Protein AF-A0A969M8Y9-F1 (afdb_monomer_lite)

Radius of gyration: 22.51 Å; chains: 1; bounding box: 56×23×63 Å

Foldseek 3Di:
DDPVLVVVLVVLVVQLVVLVVVLVVLVVVLVVVLVVLLVVLVVCPPPPDQLVVSLVSLVVQLVSLVVSLVVSVVSVVSNVVSLVVNQVSVVVVCVVCVDDDPPDPPPSVVVVCVVVVQCPDDPVSVPPVDVSVVSNVVSVVSNVSSVVSNVVSVVD

Secondary structure (DSSP, 8-state):
--HHHHHHHHHHHHHHHHHHHHHHHHHHHHHHHHHHHHHHHHHHHTS---HHHHHHHHHHHHHHHHHHHHHHHHHHHHHHHHHHHHHHHHHHHHHH--SS-TTSS-HHHHHHHHHHHHHHS-TTS-----HHHHHHHHHHHHHHHHHHHHHHHHH-

Sequence (156 aa):
MTENEKILRTQAWDFFAIVAAQRLTVIKFYVTLATLLAGGLLALIHKPVFSATRATLGILLAILSFVFWKWDRRSSDLIKLAEGLLKHYEKRLVAEMALEEQSAGMLFTQEEQITNGKRANGLLWKGYFTYRICLNLLYGLFALIGLVICIASILE

pLDDT: mean 74.26, std 13.16, range [44.38, 91.44]

Structure (mmCIF, N/CA/C/O backbone):
data_AF-A0A969M8Y9-F1
#
_entry.id   AF-A0A969M8Y9-F1
#
loop_
_atom_site.group_PDB
_atom_site.id
_atom_site.type_symbol
_atom_site.label_atom_id
_atom_site.label_alt_id
_atom_site.label_comp_id
_atom_site.label_asym_id
_atom_site.label_entity_id
_atom_site.label_seq_id
_atom_site.pdbx_PDB_ins_code
_atom_site.Cartn_x
_atom_site.Cartn_y
_atom_site.Cartn_z
_atom_site.occupancy
_atom_site.B_iso_or_equiv
_atom_site.auth_seq_id
_atom_site.auth_comp_id
_atom_site.auth_asym_id
_atom_site.auth_atom_id
_atom_site.pdbx_PDB_model_num
ATOM 1 N N . MET A 1 1 ? -19.393 -6.534 31.193 1.00 59.16 1 MET A N 1
ATOM 2 C CA . MET A 1 1 ? -18.041 -6.103 30.764 1.00 59.16 1 MET A CA 1
ATOM 3 C C . MET A 1 1 ? -17.094 -5.865 31.941 1.00 59.16 1 MET A C 1
ATOM 5 O O . MET A 1 1 ? -17.239 -4.896 32.683 1.00 59.16 1 MET A O 1
ATOM 9 N N . THR A 1 2 ? -16.127 -6.763 32.107 1.00 73.69 2 THR A N 1
ATOM 10 C CA . THR A 1 2 ? -15.034 -6.650 33.091 1.00 73.69 2 THR A CA 1
ATOM 11 C C . THR A 1 2 ? -13.990 -5.622 32.634 1.00 73.69 2 THR A C 1
ATOM 13 O O . THR A 1 2 ? -13.859 -5.354 31.439 1.00 73.69 2 THR A O 1
ATOM 16 N N . GLU A 1 3 ? -13.229 -5.026 33.556 1.00 76.12 3 GLU A N 1
ATOM 17 C CA . GLU A 1 3 ? -12.249 -3.977 33.215 1.00 76.12 3 GLU A CA 1
ATOM 18 C C . GLU A 1 3 ? -11.171 -4.467 32.229 1.00 76.12 3 GLU A C 1
ATOM 20 O O . GLU A 1 3 ? -10.774 -3.748 31.311 1.00 76.12 3 GLU A O 1
ATOM 25 N N . ASN A 1 4 ? -10.811 -5.750 32.316 1.00 76.94 4 ASN A N 1
ATOM 26 C CA . ASN A 1 4 ? -9.901 -6.414 31.381 1.00 76.94 4 ASN A CA 1
ATOM 27 C C . ASN A 1 4 ? -10.429 -6.429 29.935 1.00 76.94 4 ASN A C 1
ATOM 29 O O . ASN A 1 4 ? -9.655 -6.312 28.990 1.00 76.94 4 ASN A O 1
ATOM 33 N N . GLU A 1 5 ? -11.741 -6.534 29.728 1.00 73.94 5 GLU A N 1
ATOM 34 C CA . GLU A 1 5 ? -12.330 -6.562 28.383 1.00 73.94 5 GLU A CA 1
ATOM 35 C C . GLU A 1 5 ? -12.338 -5.190 27.723 1.00 73.94 5 GLU A C 1
ATOM 37 O O . GLU A 1 5 ? -12.178 -5.093 26.506 1.00 73.94 5 GLU A O 1
ATOM 42 N N . LYS A 1 6 ? -12.478 -4.123 28.518 1.00 76.88 6 LYS A N 1
ATOM 43 C CA . LYS A 1 6 ? -12.320 -2.759 28.009 1.00 76.88 6 LYS A CA 1
ATOM 44 C C . LYS A 1 6 ? -10.889 -2.531 27.532 1.00 76.88 6 LYS A C 1
ATOM 46 O O . LYS A 1 6 ? -10.714 -2.025 26.429 1.00 76.88 6 LYS A O 1
ATOM 51 N N . ILE A 1 7 ? -9.894 -2.963 28.313 1.00 82.00 7 ILE A N 1
ATOM 52 C CA . ILE A 1 7 ? -8.471 -2.857 27.955 1.00 82.00 7 ILE A CA 1
ATOM 53 C C . ILE A 1 7 ? -8.183 -3.615 26.654 1.00 82.00 7 ILE A C 1
ATOM 55 O O . ILE A 1 7 ? -7.601 -3.047 25.732 1.00 82.00 7 ILE A O 1
ATOM 59 N N . LEU A 1 8 ? -8.650 -4.863 26.536 1.00 79.56 8 LEU A N 1
ATOM 60 C CA . LEU A 1 8 ? -8.443 -5.677 25.332 1.00 79.56 8 LEU A CA 1
ATOM 61 C C . LEU A 1 8 ? -9.125 -5.083 24.092 1.00 79.56 8 LEU A C 1
ATOM 63 O O . LEU A 1 8 ? -8.558 -5.122 23.000 1.00 79.56 8 LEU A O 1
ATOM 67 N N . ARG A 1 9 ? -10.317 -4.491 24.246 1.00 77.75 9 ARG A N 1
ATOM 68 C CA . ARG A 1 9 ? -11.006 -3.798 23.149 1.00 77.75 9 ARG A CA 1
ATOM 69 C C . ARG A 1 9 ? -10.244 -2.551 22.704 1.00 77.75 9 ARG A C 1
ATOM 71 O O . ARG A 1 9 ? -10.078 -2.354 21.504 1.00 77.75 9 ARG A O 1
ATOM 78 N N . THR A 1 10 ? -9.778 -1.731 23.646 1.00 82.12 10 THR A N 1
ATOM 79 C CA . THR A 1 10 ? -8.970 -0.541 23.338 1.00 82.12 10 THR A CA 1
ATOM 80 C C . THR A 1 10 ? -7.672 -0.939 22.643 1.00 82.12 10 THR A C 1
ATOM 82 O O . THR A 1 10 ? -7.357 -0.395 21.593 1.00 82.12 10 THR A O 1
ATOM 85 N N . GLN A 1 11 ? -6.986 -1.977 23.128 1.00 82.69 11 GLN A N 1
ATOM 86 C CA . GLN A 1 11 ? -5.786 -2.506 22.481 1.00 82.69 11 GLN A CA 1
ATOM 87 C C . GLN A 1 11 ? -6.061 -3.003 21.051 1.00 82.69 11 GLN A C 1
ATOM 89 O O . GLN A 1 11 ? -5.261 -2.757 20.149 1.00 82.69 11 GLN A O 1
ATOM 94 N N . ALA A 1 12 ? -7.187 -3.688 20.822 1.00 79.12 12 ALA A N 1
ATOM 95 C CA . ALA A 1 12 ? -7.585 -4.135 19.487 1.00 79.12 12 ALA A CA 1
ATOM 96 C C . ALA A 1 12 ? -7.889 -2.956 18.546 1.00 79.12 12 ALA A C 1
ATOM 98 O O . ALA A 1 12 ? -7.508 -2.992 17.374 1.00 79.12 12 ALA A O 1
ATOM 99 N N . TRP A 1 13 ? -8.535 -1.905 19.060 1.00 80.94 13 TRP A N 1
ATOM 100 C CA . TRP A 1 13 ? -8.809 -0.677 18.316 1.00 80.94 13 TRP A CA 1
ATOM 101 C C . TRP A 1 13 ? -7.528 0.086 17.965 1.00 80.94 13 TRP A C 1
ATOM 103 O O . TRP A 1 13 ? -7.329 0.441 16.804 1.00 80.94 13 TRP A O 1
ATOM 113 N N . ASP A 1 14 ? -6.630 0.277 18.930 1.00 85.12 14 ASP A N 1
ATOM 114 C CA . ASP A 1 14 ? -5.351 0.953 18.713 1.00 85.12 14 ASP A CA 1
ATOM 115 C C . ASP A 1 14 ? -4.500 0.189 17.696 1.00 85.12 14 ASP A C 1
ATOM 117 O O . ASP A 1 14 ? -3.947 0.778 16.766 1.00 85.12 14 ASP A O 1
ATOM 121 N N . PHE A 1 15 ? -4.457 -1.143 17.803 1.00 82.38 15 PHE A N 1
ATOM 122 C CA . PHE A 1 15 ? -3.783 -1.990 16.824 1.00 82.38 15 PHE A CA 1
ATOM 123 C C . PHE A 1 15 ? -4.386 -1.835 15.420 1.00 82.38 15 PHE A C 1
ATOM 125 O O . PHE A 1 15 ? -3.647 -1.648 14.451 1.00 82.38 15 PHE A O 1
ATOM 132 N N . PHE A 1 16 ? -5.717 -1.858 15.294 1.00 83.38 16 PHE A N 1
ATOM 133 C CA . PHE A 1 16 ? -6.401 -1.616 14.022 1.00 83.38 16 PHE A CA 1
ATOM 134 C C . PHE A 1 16 ? -6.046 -0.241 13.438 1.00 83.38 16 PHE A C 1
ATOM 136 O O . PHE A 1 16 ? -5.664 -0.151 12.268 1.00 83.38 16 PHE A O 1
ATOM 143 N N . ALA A 1 17 ? -6.117 0.817 14.250 1.00 85.38 17 ALA A N 1
ATOM 144 C CA . ALA A 1 17 ? -5.842 2.187 13.832 1.00 85.38 17 ALA A CA 1
ATOM 145 C C . ALA A 1 17 ? -4.391 2.361 13.359 1.00 85.38 17 ALA A C 1
ATOM 147 O O . ALA A 1 17 ? -4.150 2.939 12.295 1.00 85.38 17 ALA A O 1
ATOM 148 N N . ILE A 1 18 ? -3.427 1.802 14.097 1.00 86.69 18 ILE A N 1
ATOM 149 C CA . ILE A 1 18 ? -2.003 1.834 13.739 1.00 86.69 18 ILE A CA 1
ATOM 150 C C . ILE A 1 18 ? -1.768 1.121 12.405 1.00 86.69 18 ILE A C 1
ATOM 152 O O . ILE A 1 18 ? -1.130 1.679 11.511 1.00 86.69 18 ILE A O 1
ATOM 156 N N . VAL A 1 19 ? -2.304 -0.090 12.231 1.00 82.56 19 VAL A N 1
ATOM 157 C CA . VAL A 1 19 ? -2.099 -0.874 11.002 1.00 82.56 19 VAL A CA 1
ATOM 158 C C . VAL A 1 19 ? -2.777 -0.206 9.798 1.00 82.56 19 VAL A C 1
ATOM 160 O O . VAL A 1 19 ? -2.204 -0.174 8.703 1.00 82.56 19 VAL A O 1
ATOM 163 N N . ALA A 1 20 ? -3.963 0.376 9.985 1.00 82.94 20 ALA A N 1
ATOM 164 C CA . ALA A 1 20 ? -4.658 1.130 8.946 1.00 82.94 20 ALA A CA 1
ATOM 165 C C . ALA A 1 20 ? -3.861 2.376 8.517 1.00 82.94 20 ALA A C 1
ATOM 167 O O . ALA A 1 20 ? -3.659 2.602 7.319 1.00 82.94 20 ALA A O 1
ATOM 168 N N . ALA A 1 21 ? -3.343 3.146 9.479 1.00 86.00 21 ALA A N 1
ATOM 169 C CA . ALA A 1 21 ? -2.511 4.316 9.210 1.00 86.00 21 ALA A CA 1
ATOM 170 C C . ALA A 1 21 ? -1.194 3.934 8.514 1.00 86.00 21 ALA A C 1
ATOM 172 O O . ALA A 1 21 ? -0.802 4.559 7.526 1.00 86.00 21 ALA A O 1
ATOM 173 N N . GLN A 1 22 ? -0.540 2.863 8.971 1.00 84.88 22 GLN A N 1
ATOM 174 C CA . GLN A 1 22 ? 0.692 2.357 8.372 1.00 84.88 22 GLN A CA 1
ATOM 175 C C . GLN A 1 22 ? 0.488 1.974 6.901 1.00 84.88 22 GLN A C 1
ATOM 177 O O . GLN A 1 22 ? 1.307 2.336 6.054 1.00 84.88 22 GLN A O 1
ATOM 182 N N . ARG A 1 23 ? -0.624 1.301 6.570 1.00 86.25 23 ARG A N 1
ATOM 183 C CA . ARG A 1 23 ? -0.960 0.935 5.187 1.00 86.25 23 ARG A CA 1
ATOM 184 C C . ARG A 1 23 ? -1.060 2.163 4.278 1.00 86.25 23 ARG A C 1
ATOM 186 O O . ARG A 1 23 ? -0.473 2.168 3.197 1.00 86.25 23 ARG A O 1
ATOM 193 N N . LEU A 1 24 ? -1.756 3.213 4.719 1.00 86.25 24 LEU A N 1
ATOM 194 C CA . LEU A 1 24 ? -1.899 4.452 3.946 1.00 86.25 24 LEU A CA 1
ATOM 195 C C . LEU A 1 24 ? -0.548 5.132 3.696 1.00 86.25 24 LEU A C 1
ATOM 197 O O . LEU A 1 24 ? -0.292 5.593 2.583 1.00 86.25 24 LEU A O 1
ATOM 201 N N . THR A 1 25 ? 0.328 5.169 4.700 1.00 87.50 25 THR A N 1
ATOM 202 C CA . THR A 1 25 ? 1.670 5.756 4.571 1.00 87.50 25 THR A CA 1
ATOM 203 C C . THR A 1 25 ? 2.536 4.984 3.577 1.00 87.50 25 THR A C 1
ATOM 205 O O . THR A 1 25 ? 3.157 5.592 2.706 1.00 87.50 25 THR A O 1
ATOM 208 N N . VAL A 1 26 ? 2.533 3.648 3.645 1.00 87.50 26 VAL A N 1
ATOM 209 C CA . VAL A 1 26 ? 3.292 2.792 2.717 1.00 87.50 26 VAL A CA 1
ATOM 210 C C . VAL A 1 26 ? 2.799 2.962 1.278 1.00 87.50 26 VAL A C 1
ATOM 212 O O . VAL A 1 26 ? 3.611 3.056 0.359 1.00 87.50 26 VAL A O 1
ATOM 215 N N . ILE A 1 27 ? 1.482 3.061 1.071 1.00 86.44 27 ILE A N 1
ATOM 216 C CA . ILE A 1 27 ? 0.902 3.288 -0.259 1.00 86.44 27 ILE A CA 1
ATOM 217 C C . ILE A 1 27 ? 1.303 4.657 -0.805 1.00 86.44 27 ILE A C 1
ATOM 219 O O . ILE A 1 27 ? 1.727 4.744 -1.954 1.00 86.44 27 ILE A O 1
ATOM 223 N N . LYS A 1 28 ? 1.223 5.722 0.003 1.00 89.44 28 LYS A N 1
ATOM 224 C CA . LYS A 1 28 ? 1.671 7.062 -0.411 1.00 89.44 28 LYS A CA 1
ATOM 225 C C . LYS A 1 28 ? 3.141 7.054 -0.827 1.00 89.44 28 LYS A C 1
ATOM 227 O O . LYS A 1 28 ? 3.475 7.581 -1.882 1.00 89.44 28 LYS A O 1
ATOM 232 N N . PHE A 1 29 ? 3.999 6.414 -0.033 1.00 89.69 29 PHE A N 1
ATOM 233 C CA . PHE A 1 29 ? 5.417 6.272 -0.352 1.00 89.69 29 PHE A CA 1
ATOM 234 C C . PHE A 1 29 ? 5.634 5.515 -1.668 1.00 89.69 29 PHE A C 1
ATOM 236 O O . PHE A 1 29 ? 6.384 5.983 -2.523 1.00 89.69 29 PHE A O 1
ATOM 243 N N . TYR A 1 30 ? 4.933 4.392 -1.866 1.00 89.44 30 TYR A N 1
ATOM 244 C CA . TYR A 1 30 ? 4.992 3.637 -3.117 1.00 89.44 30 TYR A CA 1
ATOM 245 C C . TYR A 1 30 ? 4.586 4.484 -4.319 1.00 89.44 30 TYR A C 1
ATOM 247 O O . TYR A 1 30 ? 5.308 4.497 -5.306 1.00 89.44 30 TYR A O 1
ATOM 255 N N . VAL A 1 31 ? 3.456 5.194 -4.243 1.00 88.44 31 VAL A N 1
ATOM 256 C CA . VAL A 1 31 ? 2.958 6.006 -5.360 1.00 88.44 31 VAL A CA 1
ATOM 257 C C . VAL A 1 31 ? 3.968 7.084 -5.729 1.00 88.44 31 VAL A C 1
ATOM 259 O O . VAL A 1 31 ? 4.297 7.206 -6.901 1.00 88.44 31 VAL A O 1
ATOM 262 N N . THR A 1 32 ? 4.509 7.810 -4.750 1.00 91.44 32 THR A N 1
ATOM 263 C CA . THR A 1 32 ? 5.540 8.832 -4.990 1.00 91.44 32 THR A CA 1
ATOM 264 C C . THR A 1 32 ? 6.798 8.240 -5.622 1.00 91.44 32 THR A C 1
ATOM 266 O O . THR A 1 32 ? 7.371 8.819 -6.540 1.00 91.44 32 THR A O 1
ATOM 269 N N . LEU A 1 33 ? 7.239 7.073 -5.151 1.00 89.50 33 LEU A N 1
ATOM 270 C CA . LEU A 1 33 ? 8.427 6.414 -5.680 1.00 89.50 33 LEU A CA 1
ATOM 271 C C . LEU A 1 33 ? 8.180 5.869 -7.098 1.00 89.50 33 LEU A C 1
ATOM 273 O O . LEU A 1 33 ? 9.025 6.027 -7.976 1.00 89.50 33 LEU A O 1
ATOM 277 N N . ALA A 1 34 ? 7.012 5.277 -7.345 1.00 88.44 34 ALA A N 1
ATOM 278 C CA . ALA A 1 34 ? 6.614 4.754 -8.646 1.00 88.44 34 ALA A CA 1
ATOM 279 C C . ALA A 1 34 ? 6.449 5.871 -9.684 1.00 88.44 34 ALA A C 1
ATOM 281 O O . ALA A 1 34 ? 6.916 5.718 -10.809 1.00 88.44 34 ALA A O 1
ATOM 282 N N . THR A 1 35 ? 5.849 7.009 -9.320 1.00 89.00 35 THR A N 1
ATOM 283 C CA . THR A 1 35 ? 5.729 8.168 -10.219 1.00 89.00 35 THR A CA 1
ATOM 284 C C . THR A 1 35 ? 7.081 8.816 -10.491 1.00 89.00 35 THR A C 1
ATOM 286 O O . THR A 1 35 ? 7.338 9.194 -11.631 1.00 89.00 35 THR A O 1
ATOM 289 N N . LEU A 1 36 ? 7.973 8.882 -9.497 1.00 90.62 36 LEU A N 1
ATOM 290 C CA . LEU A 1 36 ? 9.345 9.357 -9.682 1.00 90.62 36 LEU A CA 1
ATOM 291 C C . LEU A 1 36 ? 10.121 8.464 -10.660 1.00 90.62 36 LEU A C 1
ATOM 293 O O . LEU A 1 36 ? 10.736 8.966 -11.598 1.00 90.62 36 LEU A O 1
ATOM 297 N N . LEU A 1 37 ? 10.064 7.142 -10.473 1.00 87.38 37 LEU A N 1
ATOM 298 C CA . LEU A 1 37 ? 10.720 6.183 -11.365 1.00 87.38 37 LEU A CA 1
ATOM 299 C C . LEU A 1 37 ? 10.111 6.193 -12.770 1.00 87.38 37 LEU A C 1
ATOM 301 O O . LEU A 1 37 ? 10.852 6.201 -13.750 1.00 87.38 37 LEU A O 1
ATOM 305 N N . ALA A 1 38 ? 8.783 6.233 -12.883 1.00 86.12 38 ALA A N 1
ATOM 306 C CA . ALA A 1 38 ? 8.097 6.311 -14.169 1.00 86.12 38 ALA A CA 1
ATOM 307 C C . ALA A 1 38 ? 8.422 7.621 -14.903 1.00 86.12 38 ALA A C 1
ATOM 309 O O . ALA A 1 38 ? 8.736 7.595 -16.089 1.00 86.12 38 ALA A O 1
ATOM 310 N N . GLY A 1 39 ? 8.422 8.759 -14.202 1.00 86.75 39 GLY A N 1
ATOM 311 C CA . GLY A 1 39 ? 8.823 10.050 -14.763 1.00 86.75 39 GLY A CA 1
ATOM 312 C C . GLY A 1 39 ? 10.286 10.064 -15.209 1.00 86.75 39 GLY A C 1
ATOM 313 O O . GLY A 1 39 ? 10.592 10.540 -16.300 1.00 86.75 39 GLY A O 1
ATOM 314 N N . GLY A 1 40 ? 11.183 9.474 -14.411 1.00 85.50 40 GLY A N 1
ATOM 315 C CA . GLY A 1 40 ? 12.589 9.296 -14.777 1.00 85.50 40 GLY A CA 1
ATOM 316 C C . GLY A 1 40 ? 12.765 8.432 -16.026 1.00 85.50 40 GLY A C 1
ATOM 317 O O . GLY A 1 40 ? 13.517 8.796 -16.925 1.00 85.50 40 GLY A O 1
ATOM 318 N N . LEU A 1 41 ? 12.024 7.328 -16.126 1.00 82.75 41 LEU A N 1
ATOM 319 C CA . LEU A 1 41 ? 12.012 6.466 -17.308 1.00 82.75 41 LEU A CA 1
ATOM 320 C C . LEU A 1 41 ? 11.507 7.204 -18.556 1.00 82.75 41 LEU A C 1
ATOM 322 O O . LEU A 1 41 ? 12.159 7.139 -19.594 1.00 82.75 41 LEU A O 1
ATOM 326 N N . LEU A 1 42 ? 10.404 7.954 -18.453 1.00 82.19 42 LEU A N 1
ATOM 327 C CA . LEU A 1 42 ? 9.870 8.755 -19.561 1.00 82.19 42 LEU A CA 1
ATOM 328 C C . LEU A 1 42 ? 10.863 9.831 -20.026 1.00 82.19 42 LEU A C 1
ATOM 330 O O . LEU A 1 42 ? 11.040 10.029 -21.224 1.00 82.19 42 LEU A O 1
ATOM 334 N N . ALA A 1 43 ? 11.567 10.484 -19.099 1.00 84.38 43 ALA A N 1
ATOM 335 C CA . ALA A 1 43 ? 12.594 11.470 -19.436 1.00 84.38 43 ALA A CA 1
ATOM 336 C C . ALA A 1 43 ? 13.812 10.855 -20.153 1.00 84.38 43 ALA A C 1
ATOM 338 O O . ALA A 1 43 ? 14.499 11.541 -20.914 1.00 84.38 43 ALA A O 1
ATOM 339 N N . LEU A 1 44 ? 14.090 9.569 -19.916 1.00 81.19 44 LEU A N 1
ATOM 340 C CA . LEU A 1 44 ? 15.203 8.839 -20.527 1.00 81.19 44 LEU A CA 1
ATOM 341 C C . LEU A 1 44 ? 14.868 8.267 -21.912 1.00 81.19 44 LEU A C 1
ATOM 343 O O . LEU A 1 44 ? 15.799 7.935 -22.639 1.00 81.19 44 LEU A O 1
ATOM 347 N N . ILE A 1 45 ? 13.590 8.188 -22.308 1.00 74.69 45 ILE A N 1
ATOM 348 C CA . ILE A 1 45 ? 13.175 7.669 -23.628 1.00 74.69 45 ILE A CA 1
ATOM 349 C C . ILE A 1 45 ? 13.774 8.486 -24.780 1.00 74.69 45 ILE A C 1
ATOM 351 O O . ILE A 1 45 ? 14.172 7.916 -25.788 1.00 74.69 45 ILE A O 1
ATOM 355 N N . HIS A 1 46 ? 13.870 9.809 -24.633 1.00 73.31 46 HIS A N 1
ATOM 356 C CA . HIS A 1 46 ? 14.356 10.695 -25.699 1.00 73.31 46 HIS A CA 1
ATOM 357 C C . HIS A 1 46 ? 15.875 10.906 -25.702 1.00 73.31 46 HIS A C 1
ATOM 359 O O . HIS A 1 46 ? 16.393 11.610 -26.567 1.00 73.31 46 HIS A O 1
ATOM 365 N N . LYS A 1 47 ? 16.601 10.350 -24.727 1.00 75.88 47 LYS A N 1
ATOM 366 C CA . LYS A 1 47 ? 18.054 10.512 -24.625 1.00 75.88 47 LYS A CA 1
ATOM 367 C C . LYS A 1 47 ? 18.762 9.251 -25.132 1.00 75.88 47 LYS A C 1
ATOM 369 O O . LYS A 1 47 ? 18.291 8.155 -24.838 1.00 75.88 47 LYS A O 1
ATOM 374 N N . PRO A 1 48 ? 19.925 9.376 -25.801 1.00 66.44 48 PRO A N 1
ATOM 375 C CA . PRO A 1 48 ? 20.742 8.240 -26.231 1.00 66.44 48 PRO A CA 1
ATOM 376 C C . PRO A 1 48 ? 21.490 7.637 -25.029 1.00 66.44 48 PRO A C 1
ATOM 378 O O . PRO A 1 48 ? 22.716 7.637 -24.959 1.00 66.44 48 PRO A O 1
ATOM 381 N N . VAL A 1 49 ? 20.748 7.208 -24.012 1.00 65.00 49 VAL A N 1
ATOM 382 C CA . VAL A 1 49 ? 21.294 6.545 -22.827 1.00 65.00 49 VAL A CA 1
ATOM 383 C C . VAL A 1 49 ? 21.407 5.061 -23.132 1.00 65.00 49 VAL A C 1
ATOM 385 O O . VAL A 1 49 ? 20.526 4.495 -23.780 1.00 65.00 49 VAL A O 1
ATOM 388 N N . PHE A 1 50 ? 22.476 4.425 -22.643 1.00 68.50 50 PHE A N 1
ATOM 389 C CA . PHE A 1 50 ? 22.698 2.989 -22.793 1.00 68.50 50 PHE A CA 1
ATOM 390 C C . PHE A 1 50 ? 21.417 2.199 -22.491 1.00 68.50 50 PHE A C 1
ATOM 392 O O . PHE A 1 50 ? 20.820 2.350 -21.419 1.00 68.50 50 PHE A O 1
ATOM 399 N N . SER A 1 51 ? 21.015 1.341 -23.434 1.00 73.25 51 SER A N 1
ATOM 400 C CA . SER A 1 51 ? 19.854 0.444 -23.319 1.00 73.25 51 SER A CA 1
ATOM 401 C C . SER A 1 51 ? 19.825 -0.298 -21.966 1.00 73.25 51 SER A C 1
ATOM 403 O O . SER A 1 51 ? 18.785 -0.375 -21.308 1.00 73.25 51 SER A O 1
ATOM 405 N N . ALA A 1 52 ? 20.998 -0.695 -21.459 1.00 76.56 52 ALA A N 1
ATOM 406 C CA . ALA A 1 52 ? 21.160 -1.345 -20.160 1.00 76.56 52 ALA A CA 1
ATOM 407 C C . ALA A 1 52 ? 20.627 -0.525 -18.964 1.00 76.56 52 ALA A C 1
ATOM 409 O O . ALA A 1 52 ? 20.045 -1.093 -18.038 1.00 76.56 52 ALA A O 1
ATOM 410 N N . THR A 1 53 ? 20.781 0.804 -18.961 1.00 79.25 53 THR A N 1
ATOM 411 C CA . THR A 1 53 ? 20.299 1.663 -17.864 1.00 79.25 53 THR A CA 1
ATOM 412 C C . THR A 1 53 ? 18.773 1.755 -17.859 1.00 79.25 53 THR A C 1
ATOM 414 O O . THR A 1 53 ? 18.156 1.673 -16.795 1.00 79.25 53 THR A O 1
ATOM 417 N N . ARG A 1 54 ? 18.152 1.854 -19.043 1.00 78.69 54 ARG A N 1
ATOM 418 C CA . ARG A 1 54 ? 16.686 1.865 -19.199 1.00 78.69 54 ARG A CA 1
ATOM 419 C C . ARG A 1 54 ? 16.076 0.525 -18.781 1.00 78.69 54 ARG A C 1
ATOM 421 O O . ARG A 1 54 ? 15.127 0.508 -17.997 1.00 78.69 54 ARG A O 1
ATOM 428 N N . ALA A 1 55 ? 16.684 -0.585 -19.201 1.00 81.69 55 ALA A N 1
ATOM 429 C CA . ALA A 1 55 ? 16.269 -1.927 -18.801 1.00 81.69 55 ALA A CA 1
ATOM 430 C C . ALA A 1 55 ? 16.384 -2.145 -17.280 1.00 81.69 55 ALA A C 1
ATOM 432 O O . ALA A 1 55 ? 15.442 -2.626 -16.651 1.00 81.69 55 ALA A O 1
ATOM 433 N N . THR A 1 56 ? 17.492 -1.716 -16.663 1.00 83.81 56 THR A N 1
ATOM 434 C CA . THR A 1 56 ? 17.708 -1.853 -15.210 1.00 83.81 56 THR A CA 1
ATOM 435 C C . THR A 1 56 ? 16.647 -1.093 -14.408 1.00 83.81 56 THR A C 1
ATOM 437 O O . THR A 1 56 ? 16.089 -1.636 -13.455 1.00 83.81 56 THR A O 1
ATOM 440 N N . LEU A 1 57 ? 16.312 0.138 -14.811 1.00 83.31 57 LEU A N 1
ATOM 441 C CA . LEU A 1 57 ? 15.273 0.940 -14.155 1.00 83.31 57 LEU A CA 1
ATOM 442 C C . LEU A 1 57 ? 13.862 0.363 -14.355 1.00 83.31 57 LEU A C 1
ATOM 444 O O . LEU A 1 57 ? 13.065 0.370 -13.415 1.00 83.31 57 LEU A O 1
ATOM 448 N N . GLY A 1 58 ? 13.557 -0.176 -15.539 1.00 83.06 58 GLY A N 1
ATOM 449 C CA . GLY A 1 58 ? 12.281 -0.846 -15.810 1.00 83.06 58 GLY A CA 1
ATOM 450 C C . GLY A 1 58 ? 12.092 -2.110 -14.966 1.00 83.06 58 GLY A C 1
ATOM 451 O O . GLY A 1 58 ? 11.044 -2.293 -14.342 1.00 83.06 58 GLY A O 1
ATOM 452 N N . ILE A 1 59 ? 13.135 -2.943 -14.866 1.00 84.81 59 ILE A N 1
ATOM 453 C CA . ILE A 1 59 ? 13.146 -4.137 -14.008 1.00 84.81 59 ILE A CA 1
ATOM 454 C C . ILE A 1 59 ? 13.009 -3.743 -12.534 1.00 84.81 59 ILE A C 1
ATOM 456 O O . ILE A 1 59 ? 12.219 -4.349 -11.809 1.00 84.81 59 ILE A O 1
ATOM 460 N N . LEU A 1 60 ? 13.722 -2.703 -12.088 1.00 86.81 60 LEU A N 1
ATOM 461 C CA . LEU A 1 60 ? 13.622 -2.200 -10.718 1.00 86.81 60 LEU A CA 1
ATOM 462 C C . LEU A 1 60 ? 12.186 -1.766 -10.382 1.00 86.81 60 LEU A C 1
ATOM 464 O O . LEU A 1 60 ? 11.668 -2.139 -9.329 1.00 86.81 60 LEU A O 1
ATOM 468 N N . LEU A 1 61 ? 11.516 -1.039 -11.284 1.00 86.62 61 LEU A N 1
ATOM 469 C CA . LEU A 1 61 ? 10.121 -0.623 -11.111 1.00 86.62 61 LEU A CA 1
ATOM 470 C C . LEU A 1 61 ? 9.164 -1.825 -11.026 1.00 86.62 61 LEU A C 1
ATOM 472 O O . LEU A 1 61 ? 8.249 -1.832 -10.195 1.00 86.62 61 LEU A O 1
ATOM 476 N N . ALA A 1 62 ? 9.384 -2.857 -11.845 1.00 85.62 62 ALA A N 1
ATOM 477 C CA . ALA A 1 62 ? 8.590 -4.083 -11.816 1.00 85.62 62 ALA A CA 1
ATOM 478 C C . ALA A 1 62 ? 8.781 -4.864 -10.501 1.00 85.62 62 ALA A C 1
ATOM 480 O O . ALA A 1 62 ? 7.796 -5.251 -9.866 1.00 85.62 62 ALA A O 1
ATOM 481 N N . ILE A 1 63 ? 10.029 -5.033 -10.046 1.00 87.06 63 ILE A N 1
ATOM 482 C CA . ILE A 1 63 ? 10.350 -5.701 -8.775 1.00 87.06 63 ILE A CA 1
ATOM 483 C C . ILE A 1 63 ? 9.738 -4.937 -7.602 1.00 87.06 63 ILE A C 1
ATOM 485 O O . ILE A 1 63 ? 9.089 -5.544 -6.751 1.00 87.06 63 ILE A O 1
ATOM 489 N N . LEU A 1 64 ? 9.887 -3.611 -7.564 1.00 87.06 64 LEU A N 1
ATOM 490 C CA . LEU A 1 64 ? 9.288 -2.785 -6.518 1.00 87.06 64 LEU A CA 1
ATOM 491 C C . LEU A 1 64 ? 7.768 -2.939 -6.500 1.00 87.06 64 LEU A C 1
ATOM 493 O O . LEU A 1 64 ? 7.192 -3.197 -5.447 1.00 87.06 64 LEU A O 1
ATOM 497 N N . SER A 1 65 ? 7.116 -2.875 -7.660 1.00 87.25 65 SER A N 1
ATOM 498 C CA . SER A 1 65 ? 5.665 -3.071 -7.755 1.00 87.25 65 SER A CA 1
ATOM 499 C C . SER A 1 65 ? 5.235 -4.438 -7.213 1.00 87.25 65 SER A C 1
ATOM 501 O O . SER A 1 65 ? 4.255 -4.525 -6.475 1.00 87.25 65 SER A O 1
ATOM 503 N N . PHE A 1 66 ? 6.004 -5.496 -7.482 1.00 85.56 66 PHE A N 1
ATOM 504 C CA . PHE A 1 66 ? 5.737 -6.830 -6.945 1.00 85.56 66 PHE A CA 1
ATOM 505 C C . PHE A 1 66 ? 5.943 -6.928 -5.423 1.00 85.56 66 PHE A C 1
ATOM 507 O O . PHE A 1 66 ? 5.109 -7.502 -4.715 1.00 85.56 66 PHE A O 1
ATOM 514 N N . VAL A 1 67 ? 7.031 -6.355 -4.900 1.00 86.19 67 VAL A N 1
ATOM 515 C CA . VAL A 1 67 ? 7.331 -6.347 -3.459 1.00 86.19 67 VAL A CA 1
ATOM 516 C C . VAL A 1 67 ? 6.245 -5.593 -2.691 1.00 86.19 67 VAL A C 1
ATOM 518 O O . VAL A 1 67 ? 5.700 -6.121 -1.718 1.00 86.19 67 VAL A O 1
ATOM 521 N N . PHE A 1 68 ? 5.874 -4.398 -3.156 1.00 84.88 68 PHE A N 1
ATOM 522 C CA . PHE A 1 68 ? 4.829 -3.593 -2.525 1.00 84.88 68 PHE A CA 1
ATOM 523 C C . PHE A 1 68 ? 3.449 -4.244 -2.626 1.00 84.88 68 PHE A C 1
ATOM 525 O O . PHE A 1 68 ? 2.696 -4.214 -1.653 1.00 84.88 68 PHE A O 1
ATOM 532 N N . TRP A 1 69 ? 3.138 -4.911 -3.740 1.00 83.38 69 TRP A N 1
ATOM 533 C CA . TRP A 1 69 ? 1.906 -5.688 -3.869 1.00 83.38 69 TRP A CA 1
ATOM 534 C C . TRP A 1 69 ? 1.802 -6.793 -2.806 1.00 83.38 69 TRP A C 1
ATOM 536 O O . TRP A 1 69 ? 0.760 -6.975 -2.166 1.00 83.38 69 TRP A O 1
ATOM 546 N N . LYS A 1 70 ? 2.897 -7.525 -2.571 1.00 82.75 70 LYS A N 1
ATOM 547 C CA . LYS A 1 70 ? 2.933 -8.592 -1.563 1.00 82.75 70 LYS A CA 1
ATOM 548 C C . LYS A 1 70 ? 2.874 -8.043 -0.136 1.00 82.75 70 LYS A C 1
ATOM 550 O O . LYS A 1 70 ? 2.229 -8.653 0.719 1.00 82.75 70 LYS A O 1
ATOM 555 N N . TRP A 1 71 ? 3.490 -6.888 0.106 1.00 82.31 71 TRP A N 1
ATOM 556 C CA . TRP A 1 71 ? 3.402 -6.180 1.380 1.00 82.31 71 TRP A CA 1
ATOM 557 C C . TRP A 1 71 ? 1.968 -5.728 1.689 1.00 82.31 71 TRP A C 1
ATOM 559 O O . TRP A 1 71 ? 1.449 -6.052 2.758 1.00 82.31 71 TRP A O 1
ATOM 569 N N . ASP A 1 72 ? 1.288 -5.064 0.743 1.00 83.31 72 ASP A N 1
ATOM 570 C CA . ASP A 1 72 ? -0.096 -4.593 0.927 1.00 83.31 72 ASP A CA 1
ATOM 571 C C . ASP A 1 72 ? -1.052 -5.751 1.237 1.00 83.31 72 ASP A C 1
ATOM 573 O O . ASP A 1 72 ? -1.923 -5.643 2.105 1.00 83.31 72 ASP A O 1
ATOM 577 N N . ARG A 1 73 ? -0.841 -6.906 0.591 1.00 79.62 73 ARG A N 1
ATOM 578 C CA . ARG A 1 73 ? -1.619 -8.116 0.866 1.00 79.62 73 ARG A CA 1
ATOM 579 C C . ARG A 1 73 ? -1.506 -8.5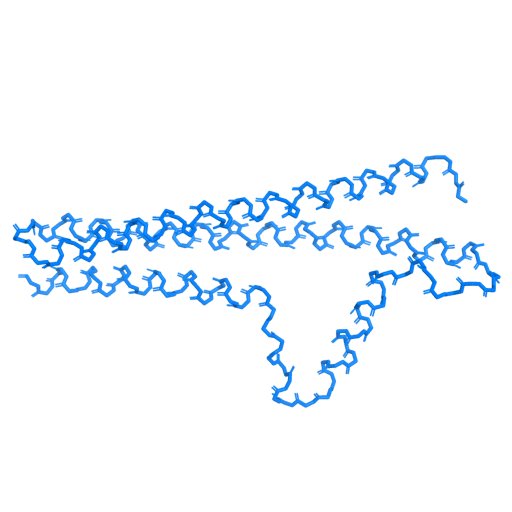46 2.327 1.00 79.62 73 ARG A C 1
ATOM 581 O O . ARG A 1 73 ? -2.536 -8.784 2.951 1.00 79.62 73 ARG A O 1
ATOM 588 N N . ARG A 1 74 ? -0.289 -8.584 2.878 1.00 81.06 74 ARG A N 1
ATOM 589 C CA . ARG A 1 74 ? -0.059 -8.944 4.284 1.00 81.06 74 ARG A CA 1
ATOM 590 C C . ARG A 1 74 ? -0.681 -7.928 5.242 1.00 81.06 74 ARG A C 1
ATOM 592 O O . ARG A 1 74 ? -1.326 -8.328 6.207 1.00 81.06 74 ARG A O 1
ATOM 599 N N . SER A 1 75 ? -0.527 -6.631 4.978 1.00 78.12 75 SER A N 1
ATOM 600 C CA . SER A 1 75 ? -1.142 -5.584 5.805 1.00 78.12 75 SER A CA 1
ATOM 601 C C . SER A 1 75 ? -2.670 -5.672 5.792 1.00 78.12 75 SER A C 1
ATOM 603 O O . SER A 1 75 ? -3.302 -5.528 6.833 1.00 78.12 75 SER A O 1
ATOM 605 N N . SER A 1 76 ? -3.273 -5.981 4.641 1.00 79.38 76 SER A N 1
ATOM 606 C CA . SER A 1 76 ? -4.719 -6.190 4.541 1.00 79.38 76 SER A CA 1
ATOM 607 C C . SER A 1 76 ? -5.211 -7.388 5.358 1.00 79.38 76 SER A C 1
ATOM 609 O O . SER A 1 76 ? -6.339 -7.343 5.844 1.00 79.38 76 SER A O 1
ATOM 611 N N . ASP A 1 77 ? -4.415 -8.449 5.490 1.00 81.69 77 ASP A N 1
ATOM 612 C CA . ASP A 1 77 ? -4.796 -9.630 6.270 1.00 81.69 77 ASP A CA 1
ATOM 613 C C . ASP A 1 77 ? -4.735 -9.345 7.784 1.00 81.69 77 ASP A C 1
ATOM 615 O O . ASP A 1 77 ? -5.611 -9.783 8.527 1.00 81.69 77 ASP A O 1
ATOM 619 N N . LEU A 1 78 ? -3.776 -8.525 8.236 1.00 80.56 78 LEU A N 1
ATOM 620 C CA . LEU A 1 78 ? -3.698 -8.064 9.632 1.00 80.56 78 LEU A CA 1
ATOM 621 C C . LEU A 1 78 ? -4.893 -7.189 10.032 1.00 80.56 78 LEU A C 1
ATOM 623 O O . LEU A 1 78 ? -5.421 -7.346 11.130 1.00 80.56 78 LEU A O 1
ATOM 627 N N . ILE A 1 79 ? -5.354 -6.311 9.132 1.00 81.19 79 ILE A N 1
ATOM 628 C CA . ILE A 1 79 ? -6.552 -5.487 9.364 1.00 81.19 79 ILE A CA 1
ATOM 629 C C . ILE A 1 79 ? -7.778 -6.379 9.580 1.00 81.19 79 ILE A C 1
ATOM 631 O O . ILE A 1 79 ? -8.520 -6.169 10.532 1.00 81.19 79 ILE A O 1
ATOM 635 N N . LYS A 1 80 ? -7.956 -7.414 8.750 1.00 79.50 80 LYS A N 1
ATOM 636 C CA . LYS A 1 80 ? -9.073 -8.364 8.892 1.00 79.50 80 LYS A CA 1
ATOM 637 C C . LYS A 1 80 ? -9.019 -9.154 10.195 1.00 79.50 80 LYS A C 1
ATOM 639 O O . LYS A 1 80 ? -10.060 -9.492 10.747 1.00 79.50 80 LYS A O 1
ATOM 644 N N . LEU A 1 81 ? -7.818 -9.461 10.683 1.00 80.06 81 LEU A N 1
ATOM 645 C CA . LEU A 1 81 ? -7.640 -10.129 11.969 1.00 80.06 81 LEU A CA 1
ATOM 646 C C . LEU A 1 81 ? -8.077 -9.212 13.122 1.00 80.06 81 LEU A C 1
ATOM 648 O O . LEU A 1 81 ? -8.825 -9.647 13.996 1.00 80.06 81 LEU A O 1
ATOM 652 N N . ALA A 1 82 ? -7.673 -7.939 13.089 1.00 77.19 82 ALA A N 1
ATOM 653 C CA . ALA A 1 82 ? -8.096 -6.940 14.069 1.00 77.19 82 ALA A CA 1
ATOM 654 C C . ALA A 1 82 ? -9.614 -6.688 14.018 1.00 77.19 82 ALA A C 1
ATOM 656 O O . ALA A 1 82 ? -10.276 -6.654 15.053 1.00 77.19 82 ALA A O 1
ATOM 657 N N . GLU A 1 83 ? -10.179 -6.604 12.813 1.00 79.69 83 GLU A N 1
ATOM 658 C CA . GLU A 1 83 ? -11.622 -6.502 12.580 1.00 79.69 83 GLU A CA 1
ATOM 659 C C . GLU A 1 83 ? -12.372 -7.719 13.150 1.00 79.69 83 GLU A C 1
ATOM 661 O O . GLU A 1 83 ? -13.398 -7.568 13.808 1.00 79.69 83 GLU A O 1
ATOM 666 N N . GLY A 1 84 ? -11.839 -8.932 12.965 1.00 80.00 84 GLY A N 1
ATOM 667 C CA . GLY A 1 84 ? -12.403 -10.158 13.534 1.00 80.00 84 GLY A CA 1
ATOM 668 C C . GLY A 1 84 ? -12.433 -10.154 15.066 1.00 80.00 84 GLY A C 1
ATOM 669 O O . GLY A 1 84 ? -13.437 -10.550 15.661 1.00 80.00 84 GLY A O 1
ATOM 670 N N . LEU A 1 85 ? -11.370 -9.656 15.707 1.00 78.44 85 LEU A N 1
ATOM 671 C CA . LEU A 1 85 ? -11.316 -9.476 17.162 1.00 78.44 85 LEU A CA 1
ATOM 672 C C . LEU A 1 85 ? -12.340 -8.440 17.640 1.00 78.44 85 LEU A C 1
ATOM 674 O O . LEU A 1 85 ? -13.095 -8.711 18.572 1.00 78.44 85 LEU A O 1
ATOM 678 N N . LEU A 1 86 ? -12.419 -7.284 16.976 1.00 76.62 86 LEU A N 1
ATOM 679 C CA . LEU A 1 86 ? -13.388 -6.231 17.296 1.00 76.62 86 LEU A CA 1
ATOM 680 C C . LEU A 1 86 ? -14.835 -6.730 17.166 1.00 76.62 86 LEU A C 1
ATOM 682 O O . LEU A 1 86 ? -15.634 -6.521 18.077 1.00 76.62 86 LEU A O 1
ATOM 686 N N . LYS A 1 87 ? -15.150 -7.487 16.107 1.00 76.25 87 LYS A N 1
ATOM 687 C CA . LYS A 1 87 ? -16.459 -8.139 15.923 1.00 76.25 87 LYS A CA 1
ATOM 688 C C . LYS A 1 87 ? -16.770 -9.161 17.012 1.00 76.25 87 LYS A C 1
ATOM 690 O O . LYS A 1 87 ? -17.923 -9.290 17.420 1.00 76.25 87 LYS A O 1
ATOM 695 N N . HIS A 1 88 ? -15.770 -9.906 17.486 1.00 77.50 88 HIS A N 1
ATOM 696 C CA . HIS A 1 88 ? -15.959 -10.844 18.591 1.00 77.50 88 HIS A CA 1
ATOM 697 C C . HIS A 1 8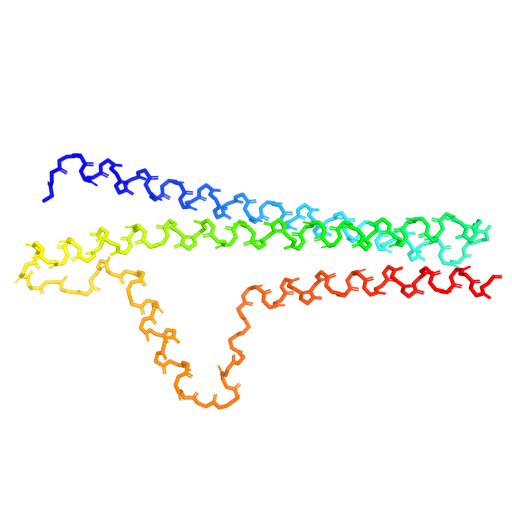8 ? -16.353 -10.107 19.879 1.00 77.50 88 HIS A C 1
ATOM 699 O O . HIS A 1 88 ? -17.304 -10.514 20.548 1.00 77.50 88 HIS A O 1
ATOM 705 N N . TYR A 1 89 ? -15.691 -8.988 20.186 1.00 73.38 89 TYR A N 1
ATOM 706 C CA . TYR A 1 89 ? -16.054 -8.151 21.331 1.00 73.38 89 TYR A CA 1
ATOM 707 C C . TYR A 1 89 ? -17.414 -7.462 21.159 1.00 73.38 89 TYR A C 1
ATOM 709 O O . TYR A 1 89 ? -18.181 -7.458 22.116 1.00 73.38 89 TYR A O 1
ATOM 717 N N . GLU A 1 90 ? -17.756 -6.951 19.967 1.00 71.12 90 GLU A N 1
ATOM 718 C CA . GLU A 1 90 ? -19.097 -6.407 19.673 1.00 71.12 90 GLU A CA 1
ATOM 719 C C . GLU A 1 90 ? -20.192 -7.447 19.945 1.00 71.12 90 GLU A C 1
ATOM 721 O O . GLU A 1 90 ? -21.128 -7.178 20.695 1.00 71.12 90 GLU A O 1
ATOM 726 N N . LYS A 1 91 ? -20.063 -8.663 19.393 1.00 74.31 91 LYS A N 1
ATOM 727 C CA . LYS A 1 91 ? -21.067 -9.729 19.561 1.00 74.31 91 LYS A CA 1
ATOM 728 C C . LYS A 1 91 ? -21.232 -10.160 21.014 1.00 74.31 91 LYS A C 1
ATOM 730 O O . LYS A 1 91 ? -22.354 -10.411 21.446 1.00 74.31 91 LYS A O 1
ATOM 735 N N . ARG A 1 92 ? -20.135 -10.233 21.775 1.00 71.00 92 ARG A N 1
ATOM 736 C CA . ARG A 1 92 ? -20.191 -10.515 23.217 1.00 71.00 92 ARG A CA 1
ATOM 737 C C . ARG A 1 92 ? -20.901 -9.401 23.983 1.00 71.00 92 ARG A C 1
ATOM 739 O O . ARG A 1 92 ? -21.711 -9.697 24.852 1.00 71.00 92 ARG A O 1
ATOM 746 N N . LEU A 1 93 ? -20.652 -8.143 23.622 1.00 68.25 93 LEU A N 1
ATOM 747 C CA . LEU A 1 93 ? -21.306 -6.992 24.238 1.00 68.25 93 LEU A CA 1
ATOM 748 C C . LEU A 1 93 ? -22.823 -6.989 23.988 1.00 68.25 93 LEU A C 1
ATOM 750 O O . LEU A 1 93 ? -23.592 -6.705 24.898 1.00 68.25 93 LEU A O 1
ATOM 754 N N . VAL A 1 94 ? -23.243 -7.356 22.775 1.00 66.81 94 VAL A N 1
ATOM 755 C CA . VAL A 1 94 ? -24.658 -7.493 22.388 1.00 66.81 94 VAL A CA 1
ATOM 756 C C . VAL A 1 94 ? -25.327 -8.673 23.095 1.00 66.81 94 VAL A C 1
ATOM 758 O O . VAL A 1 94 ? -26.483 -8.571 23.486 1.00 66.81 94 VAL A O 1
ATOM 761 N N . ALA A 1 95 ? -24.613 -9.783 23.297 1.00 66.19 95 ALA A N 1
ATOM 762 C CA . ALA A 1 95 ? -25.132 -10.929 24.045 1.00 66.19 95 ALA A CA 1
ATOM 763 C C . ALA A 1 95 ? -25.287 -10.641 25.553 1.00 66.19 95 ALA A C 1
ATOM 765 O O . ALA A 1 95 ? -26.178 -11.199 26.186 1.00 66.19 95 ALA A O 1
ATOM 766 N N . GLU A 1 96 ? -24.439 -9.775 26.125 1.00 62.12 96 GLU A N 1
ATOM 767 C CA . GLU A 1 9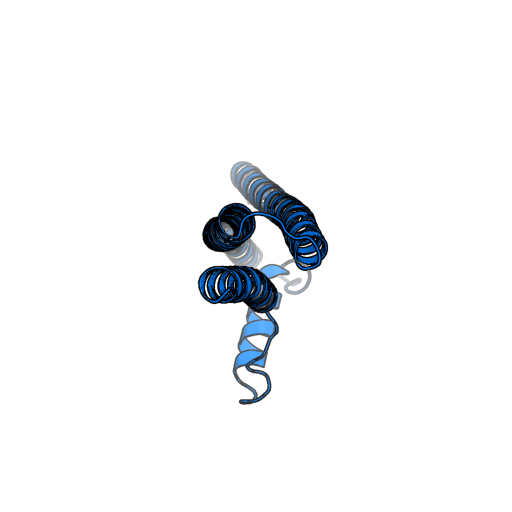6 ? -24.544 -9.317 27.521 1.00 62.12 96 GLU A CA 1
ATOM 768 C C . GLU A 1 96 ? -25.610 -8.217 27.705 1.00 62.12 96 GLU A C 1
ATOM 770 O O . GLU A 1 96 ? -26.264 -8.167 28.746 1.00 62.12 96 GLU A O 1
ATOM 775 N N . MET A 1 97 ? -25.821 -7.352 26.705 1.00 58.03 97 MET A N 1
ATOM 776 C CA . MET A 1 97 ? -26.853 -6.307 26.701 1.00 58.03 97 MET A CA 1
ATOM 777 C C . MET A 1 97 ? -28.137 -6.797 26.020 1.00 58.03 97 MET A C 1
ATOM 779 O O . MET A 1 97 ? -28.463 -6.407 24.903 1.00 58.03 97 MET A O 1
ATOM 783 N N . ALA A 1 98 ? -28.900 -7.643 26.706 1.00 52.19 98 ALA A N 1
ATOM 784 C CA . ALA A 1 98 ? -30.187 -8.142 26.219 1.00 52.19 98 ALA A CA 1
ATOM 785 C C . ALA A 1 98 ? -31.343 -7.109 26.254 1.00 52.19 98 ALA A C 1
ATOM 787 O O . ALA A 1 98 ? -32.499 -7.524 26.242 1.00 52.19 98 ALA A O 1
ATOM 788 N N . LEU A 1 99 ? -31.094 -5.791 26.321 1.00 47.03 99 LEU A N 1
ATOM 789 C CA . LEU A 1 99 ? -32.160 -4.788 26.474 1.00 47.03 99 LEU A CA 1
ATOM 790 C C . LEU A 1 99 ? -31.962 -3.525 25.604 1.00 47.03 99 LEU A C 1
ATOM 792 O O . LEU A 1 99 ? -31.005 -2.770 25.743 1.00 47.03 99 LEU A O 1
ATOM 796 N N . GLU A 1 100 ? -32.946 -3.348 24.719 1.00 44.50 100 GLU A N 1
ATOM 797 C CA . GLU A 1 100 ? -33.523 -2.119 24.142 1.00 44.50 100 GLU A CA 1
ATOM 798 C C . GLU A 1 100 ? -32.779 -1.214 23.149 1.00 44.50 100 GLU A C 1
ATOM 800 O O . GLU A 1 100 ? -33.471 -0.599 22.341 1.00 44.50 100 GLU A O 1
ATOM 805 N N . GLU A 1 101 ? -31.448 -1.156 23.067 1.00 44.62 101 GLU A N 1
ATOM 806 C CA . GLU A 1 101 ? -30.797 -0.185 22.152 1.00 44.62 101 GLU A CA 1
ATOM 807 C C . GLU A 1 101 ? -29.823 -0.834 21.157 1.00 44.62 101 GLU A C 1
ATOM 809 O O . GLU A 1 101 ? -28.612 -0.620 21.131 1.00 44.62 101 GLU A O 1
ATOM 814 N N . GLN A 1 102 ? -30.389 -1.680 20.296 1.00 46.12 102 GLN A N 1
ATOM 815 C CA . GLN A 1 102 ? -29.674 -2.556 19.364 1.00 46.12 102 GLN A CA 1
ATOM 816 C C . GLN A 1 102 ? -29.057 -1.836 18.140 1.00 46.12 102 GLN A C 1
ATOM 818 O O . GLN A 1 102 ? -28.484 -2.496 17.278 1.00 46.12 102 GLN A O 1
ATOM 823 N N . SER A 1 103 ? -29.150 -0.508 18.012 1.00 44.38 103 SER A N 1
ATOM 824 C CA . SER A 1 103 ? -28.840 0.185 16.747 1.00 44.38 103 SER A CA 1
ATOM 825 C C . SER A 1 103 ? -27.609 1.095 16.746 1.00 44.38 103 SER A C 1
ATOM 827 O O . SER A 1 103 ? -27.142 1.438 15.663 1.00 44.38 103 SER A O 1
ATOM 829 N N . ALA A 1 104 ? -27.057 1.493 17.897 1.00 47.16 104 ALA A N 1
ATOM 830 C CA . ALA A 1 104 ? -26.063 2.578 17.930 1.00 47.16 104 ALA A CA 1
ATOM 831 C C . ALA A 1 104 ? -24.583 2.129 17.942 1.00 47.16 104 ALA A C 1
ATOM 833 O O . ALA A 1 104 ? -23.708 2.926 17.616 1.00 47.16 104 ALA A O 1
ATOM 834 N N . GLY A 1 105 ? -24.279 0.873 18.303 1.00 50.00 105 GLY A N 1
ATOM 835 C CA . GLY A 1 105 ? -22.899 0.434 18.587 1.00 50.00 105 GLY A CA 1
ATOM 836 C C . GLY A 1 105 ? -22.261 -0.579 17.627 1.00 50.00 105 GLY A C 1
ATOM 837 O O . GLY A 1 105 ? -21.099 -0.913 17.824 1.00 50.00 105 GLY A O 1
ATOM 838 N N . MET A 1 106 ? -22.984 -1.097 16.626 1.00 55.38 106 MET A N 1
ATOM 839 C CA . MET A 1 106 ? -22.536 -2.217 15.773 1.00 55.38 106 MET A CA 1
ATOM 840 C C . MET A 1 106 ? -22.014 -1.765 14.402 1.00 55.38 106 MET A C 1
ATOM 842 O O . MET A 1 106 ? -22.495 -2.222 13.364 1.00 55.38 106 MET A O 1
ATOM 846 N N . LEU A 1 107 ? -21.032 -0.863 14.372 1.00 61.34 107 LEU A N 1
ATOM 847 C CA . LEU A 1 107 ? -20.530 -0.284 13.118 1.00 61.34 107 LEU A CA 1
ATOM 848 C C . LEU A 1 107 ? -19.972 -1.369 12.169 1.00 61.34 107 LEU A C 1
ATOM 850 O O . LEU A 1 107 ? -20.269 -1.373 10.974 1.00 61.34 107 LEU A O 1
ATOM 854 N N . PHE A 1 108 ? -19.228 -2.345 12.707 1.00 58.81 108 PHE A N 1
ATOM 855 C CA . PHE A 1 108 ? -18.548 -3.377 11.911 1.00 58.81 108 PHE A CA 1
ATOM 856 C C . PHE A 1 108 ? -19.461 -4.527 11.479 1.00 58.81 108 PHE A C 1
ATOM 858 O O . PHE A 1 108 ? -19.292 -5.101 10.399 1.00 58.81 108 PHE A O 1
ATOM 865 N N . THR A 1 109 ? -20.435 -4.887 12.315 1.00 58.25 109 THR A N 1
ATOM 866 C CA . THR A 1 109 ? -21.414 -5.933 11.983 1.00 58.25 109 THR A CA 1
ATOM 867 C C . THR A 1 109 ? -22.414 -5.436 10.928 1.00 58.25 109 THR A C 1
ATOM 869 O O . THR A 1 109 ? -22.804 -6.190 10.032 1.00 58.25 109 THR A O 1
ATOM 872 N N . GLN A 1 110 ? -22.772 -4.150 10.975 1.00 58.78 110 GLN A N 1
ATOM 873 C CA . GLN A 1 110 ? -23.669 -3.516 10.009 1.00 58.78 110 GLN A CA 1
ATOM 874 C C . GLN A 1 110 ? -22.996 -3.338 8.636 1.00 58.78 110 GLN A C 1
ATOM 876 O O . GLN A 1 110 ? -23.615 -3.639 7.614 1.00 58.78 110 GLN A O 1
ATOM 881 N N . GLU A 1 111 ? -21.710 -2.962 8.587 1.00 58.41 111 GLU A N 1
ATOM 882 C CA . GLU A 1 111 ? -20.937 -2.931 7.333 1.00 58.41 111 GLU A CA 1
ATOM 883 C C . GLU A 1 111 ? -20.879 -4.301 6.642 1.00 58.41 111 GLU A C 1
ATOM 885 O O . GLU A 1 111 ? -21.030 -4.387 5.418 1.00 58.41 111 GLU A O 1
ATOM 890 N N . GLU A 1 112 ? -20.706 -5.388 7.400 1.00 61.44 112 GLU A N 1
ATOM 891 C CA . GLU A 1 112 ? -20.669 -6.740 6.837 1.00 61.44 112 GLU A CA 1
ATOM 892 C C . GLU A 1 112 ? -22.026 -7.151 6.257 1.00 61.44 112 GLU A C 1
ATOM 894 O O . GLU A 1 112 ? -22.072 -7.694 5.153 1.00 61.44 112 GLU A O 1
ATOM 899 N N . GLN A 1 113 ? -23.134 -6.845 6.938 1.00 59.12 113 GLN A N 1
ATOM 900 C CA . GLN A 1 113 ? -24.479 -7.133 6.430 1.00 59.12 113 GLN A CA 1
ATOM 901 C C . GLN A 1 113 ? -24.816 -6.317 5.176 1.00 59.12 113 GLN A C 1
ATOM 903 O O . GLN A 1 113 ? -25.348 -6.872 4.211 1.00 59.12 113 GLN A O 1
ATOM 908 N N . ILE A 1 114 ? -24.439 -5.035 5.136 1.00 60.34 114 ILE A N 1
ATOM 909 C CA . ILE A 1 114 ? -24.586 -4.187 3.943 1.00 60.34 114 ILE A CA 1
ATOM 910 C C . ILE A 1 114 ? -23.736 -4.743 2.791 1.00 60.34 114 ILE A C 1
ATOM 912 O O . ILE A 1 114 ? -24.198 -4.816 1.650 1.00 60.34 114 ILE A O 1
ATOM 916 N N . THR A 1 115 ? -22.510 -5.184 3.081 1.00 57.94 115 THR A N 1
ATOM 917 C CA . THR A 1 115 ? -21.590 -5.736 2.078 1.00 57.94 115 THR A CA 1
ATOM 918 C C . THR A 1 115 ? -22.071 -7.087 1.542 1.00 57.94 115 THR A C 1
ATOM 920 O O . THR A 1 115 ? -22.014 -7.313 0.333 1.00 57.94 115 THR A O 1
ATOM 923 N N . ASN A 1 116 ? -22.585 -7.980 2.395 1.00 57.81 116 ASN A N 1
ATOM 924 C CA . ASN A 1 116 ? -23.092 -9.294 1.983 1.00 57.81 116 ASN A CA 1
ATOM 925 C C . ASN A 1 116 ? -24.442 -9.201 1.260 1.00 57.81 116 ASN A C 1
ATOM 927 O O . ASN A 1 116 ? -24.623 -9.847 0.228 1.00 57.81 116 ASN A O 1
ATOM 931 N N . GLY A 1 117 ? -25.361 -8.356 1.739 1.00 56.25 117 GLY A N 1
ATOM 932 C CA . GLY A 1 117 ? -26.669 -8.146 1.112 1.00 56.25 117 GLY A CA 1
ATOM 933 C C . GLY A 1 117 ? -26.556 -7.577 -0.303 1.00 56.25 117 GLY A C 1
ATOM 934 O O . GLY A 1 117 ? -27.258 -8.011 -1.215 1.00 56.25 117 GLY A O 1
ATOM 935 N N . LYS A 1 118 ? -25.599 -6.674 -0.539 1.00 51.84 118 LYS A N 1
ATOM 936 C CA . LYS A 1 118 ? -25.352 -6.132 -1.881 1.00 51.84 118 LYS A CA 1
ATOM 937 C C . LYS A 1 118 ? -24.499 -7.043 -2.777 1.00 51.84 118 LYS A C 1
ATOM 939 O O . LYS A 1 118 ? -24.463 -6.832 -3.984 1.00 51.84 118 LYS A O 1
ATOM 944 N N . ARG A 1 119 ? -23.847 -8.072 -2.222 1.00 51.12 119 ARG A N 1
ATOM 945 C CA . ARG A 1 119 ? -23.142 -9.124 -2.983 1.00 51.12 119 ARG A CA 1
ATOM 946 C C . ARG A 1 119 ? -24.102 -10.117 -3.645 1.00 51.12 119 ARG A C 1
ATOM 948 O O . ARG A 1 119 ? -23.718 -10.765 -4.615 1.00 51.12 119 ARG A O 1
ATOM 955 N N . ALA A 1 120 ? -25.319 -10.234 -3.111 1.00 55.06 120 ALA A N 1
ATOM 956 C CA . ALA A 1 120 ? -26.359 -11.138 -3.596 1.00 55.06 120 ALA A CA 1
ATOM 957 C C . ALA A 1 120 ? -27.134 -10.580 -4.807 1.00 55.06 120 ALA A C 1
ATOM 959 O O . ALA A 1 120 ? -27.596 -11.353 -5.642 1.00 55.06 120 ALA A O 1
ATOM 960 N N . ASN A 1 121 ? -27.227 -9.253 -4.950 1.00 46.19 121 ASN A N 1
ATOM 961 C CA . ASN A 1 121 ? -27.963 -8.612 -6.041 1.00 46.19 121 ASN A CA 1
ATOM 962 C C . ASN A 1 121 ? -27.035 -8.169 -7.185 1.00 46.19 121 ASN A C 1
ATOM 964 O O . ASN A 1 121 ? -26.466 -7.082 -7.167 1.00 46.19 121 ASN A O 1
ATOM 968 N N . GLY A 1 122 ? -26.957 -9.003 -8.226 1.00 45.44 122 GLY A N 1
ATOM 969 C CA . GLY A 1 122 ? -26.625 -8.572 -9.587 1.00 45.44 122 GLY A CA 1
ATOM 970 C C . GLY A 1 122 ? -25.170 -8.754 -10.040 1.00 45.44 122 GLY A C 1
ATOM 971 O O . GLY A 1 122 ? -24.219 -8.244 -9.452 1.00 45.44 122 GLY A O 1
ATOM 972 N N . LEU A 1 123 ? -25.020 -9.417 -11.192 1.00 52.19 123 LEU A N 1
ATOM 973 C CA . LEU A 1 123 ? -23.762 -9.725 -11.889 1.00 52.19 123 LEU A CA 1
ATOM 974 C C . LEU A 1 123 ? -22.900 -8.478 -12.203 1.00 52.19 123 LEU A C 1
ATOM 976 O O . LEU A 1 123 ? -21.680 -8.589 -12.298 1.00 52.19 123 LEU A O 1
ATOM 980 N N . LEU A 1 124 ? -23.523 -7.296 -12.300 1.00 50.31 124 LEU A N 1
ATOM 981 C CA . LEU A 1 124 ? -22.873 -6.007 -12.585 1.00 50.31 124 LEU A CA 1
ATOM 982 C C . LEU A 1 124 ? -22.430 -5.234 -11.326 1.00 50.31 12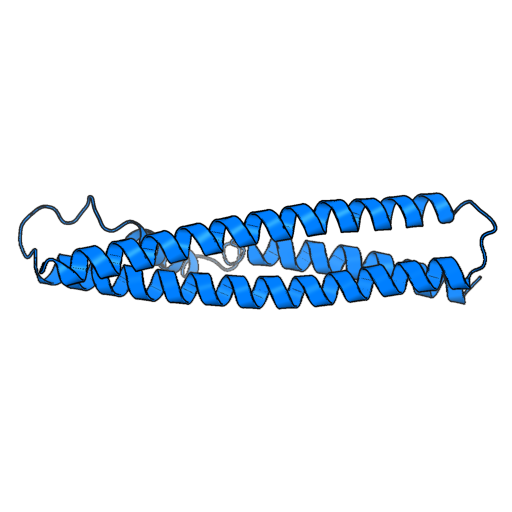4 LEU A C 1
ATOM 984 O O . LEU A 1 124 ? -21.596 -4.342 -11.426 1.00 50.31 124 LEU A O 1
ATOM 988 N N . TRP A 1 125 ? -22.927 -5.591 -10.136 1.00 45.41 125 TRP A N 1
ATOM 989 C CA . TRP A 1 125 ? -22.541 -4.986 -8.846 1.00 45.41 125 TRP A CA 1
ATOM 990 C C . TRP A 1 125 ? -21.560 -5.863 -8.052 1.00 45.41 125 TRP A C 1
ATOM 992 O O . TRP A 1 125 ? -21.173 -5.549 -6.928 1.00 45.41 125 TRP A O 1
ATOM 1002 N N . LYS A 1 126 ? -21.062 -6.941 -8.676 1.00 47.22 126 LYS A N 1
ATOM 1003 C CA . LYS A 1 126 ? -19.891 -7.702 -8.208 1.00 47.22 126 LYS A CA 1
ATOM 1004 C C . LYS A 1 126 ? -18.619 -6.844 -8.182 1.00 47.22 126 LYS A C 1
ATOM 1006 O O . LYS A 1 126 ? -17.678 -7.156 -7.455 1.00 47.22 126 LYS A O 1
ATOM 1011 N N . GLY A 1 127 ? -18.611 -5.758 -8.956 1.00 47.50 127 GLY A N 1
ATOM 1012 C CA . GLY A 1 127 ? -17.586 -4.725 -8.976 1.00 47.50 127 GLY A CA 1
ATOM 1013 C C . GLY A 1 127 ? -17.776 -3.689 -7.876 1.00 47.50 127 GLY A C 1
ATOM 1014 O O . GLY A 1 127 ? -17.758 -2.495 -8.158 1.00 47.50 127 GLY A O 1
ATOM 1015 N N . TYR A 1 128 ? -17.890 -4.107 -6.612 1.00 47.41 128 TYR A N 1
ATOM 1016 C CA . TYR A 1 128 ? -17.351 -3.232 -5.577 1.00 47.41 128 TYR A CA 1
ATOM 1017 C C . TYR A 1 128 ? -15.892 -3.040 -5.954 1.00 47.41 128 TYR A C 1
ATOM 1019 O O . TYR A 1 128 ? -15.112 -3.989 -5.829 1.00 47.41 128 TYR A O 1
ATOM 1027 N N . PHE A 1 129 ? -15.535 -1.851 -6.449 1.00 49.19 129 PHE A N 1
ATOM 1028 C CA . PHE A 1 129 ? -14.158 -1.375 -6.509 1.00 49.19 129 PHE A CA 1
ATOM 1029 C C . PHE A 1 129 ? -13.657 -1.328 -5.068 1.00 49.19 129 PHE A C 1
ATOM 1031 O O . PHE A 1 129 ? -13.572 -0.294 -4.417 1.00 49.19 129 PHE A O 1
ATOM 1038 N N . THR A 1 130 ? -13.393 -2.512 -4.525 1.00 60.53 130 THR A N 1
ATOM 1039 C CA . THR A 1 130 ? -12.737 -2.677 -3.252 1.00 60.53 130 THR A CA 1
ATOM 1040 C C . THR A 1 130 ? -11.407 -1.992 -3.448 1.00 60.53 130 THR A C 1
ATOM 1042 O O . THR A 1 130 ? -10.740 -2.223 -4.455 1.00 60.53 130 THR A O 1
ATOM 1045 N N . TYR A 1 131 ? -11.016 -1.168 -2.489 1.00 65.12 131 TYR A N 1
ATOM 1046 C CA . TYR A 1 131 ? -9.728 -0.481 -2.449 1.00 65.12 131 TYR A CA 1
ATOM 1047 C C . TYR A 1 131 ? -8.549 -1.364 -2.929 1.00 65.12 131 TYR A C 1
ATOM 1049 O O . TYR A 1 131 ? -7.665 -0.931 -3.662 1.00 65.12 131 TYR A O 1
ATOM 1057 N N . ARG A 1 132 ? -8.621 -2.665 -2.621 1.00 68.00 132 ARG A N 1
ATOM 1058 C CA . ARG A 1 132 ? -7.725 -3.737 -3.076 1.00 68.00 132 ARG A CA 1
ATOM 1059 C C . ARG A 1 132 ? -7.613 -3.919 -4.601 1.00 68.00 132 ARG A C 1
ATOM 1061 O O . ARG A 1 132 ? -6.533 -4.233 -5.083 1.00 68.00 132 ARG A O 1
ATOM 1068 N N . ILE A 1 133 ? -8.704 -3.783 -5.353 1.00 68.25 133 ILE A N 1
ATOM 1069 C CA . ILE A 1 133 ? -8.732 -3.931 -6.818 1.00 68.25 133 ILE A CA 1
ATOM 1070 C C . ILE A 1 133 ? -8.041 -2.736 -7.473 1.00 68.25 133 ILE A C 1
ATOM 1072 O O . ILE A 1 133 ? -7.173 -2.947 -8.314 1.00 68.25 133 ILE A O 1
ATOM 1076 N N . CYS A 1 134 ? -8.357 -1.506 -7.046 1.00 77.44 134 CYS A N 1
ATOM 1077 C CA . CYS A 1 134 ? -7.691 -0.298 -7.546 1.00 77.44 134 CYS A CA 1
ATOM 1078 C C . CYS A 1 134 ? -6.180 -0.358 -7.318 1.00 77.44 134 CYS A C 1
ATOM 1080 O O . CYS A 1 134 ? -5.408 -0.068 -8.225 1.00 77.44 134 CYS A O 1
ATOM 1082 N N . LEU A 1 135 ? -5.756 -0.788 -6.127 1.00 74.44 135 LEU A N 1
ATOM 1083 C CA . LEU A 1 135 ? -4.339 -0.934 -5.808 1.00 74.44 135 LEU A CA 1
ATOM 1084 C C . LEU A 1 135 ? -3.667 -2.031 -6.629 1.00 74.44 135 LEU A C 1
ATOM 1086 O O . LEU A 1 135 ? -2.623 -1.782 -7.218 1.00 74.44 135 LEU A O 1
ATOM 1090 N N . ASN A 1 136 ? -4.264 -3.222 -6.730 1.00 78.19 136 ASN A N 1
ATOM 1091 C CA . ASN A 1 136 ? -3.720 -4.288 -7.576 1.00 78.19 136 ASN A CA 1
ATOM 1092 C C . ASN A 1 136 ? -3.571 -3.841 -9.034 1.00 78.19 136 ASN A C 1
ATOM 1094 O O . ASN A 1 136 ? -2.577 -4.174 -9.674 1.00 78.19 136 ASN A O 1
ATOM 1098 N N . LEU A 1 137 ? -4.547 -3.089 -9.546 1.00 81.06 137 LEU A N 1
ATOM 1099 C CA . LEU A 1 137 ? -4.511 -2.540 -10.895 1.00 81.06 137 LEU A CA 1
ATOM 1100 C C . LEU A 1 137 ? -3.391 -1.503 -11.029 1.00 81.06 137 LEU A C 1
ATOM 1102 O O . LEU A 1 137 ? -2.645 -1.553 -12.000 1.00 81.06 137 LEU A O 1
ATOM 1106 N N . LEU A 1 138 ? -3.208 -0.634 -10.033 1.00 82.56 138 LEU A N 1
ATOM 1107 C CA . LEU A 1 138 ? -2.111 0.333 -9.988 1.00 82.56 138 LEU A CA 1
ATOM 1108 C C . LEU A 1 138 ? -0.737 -0.355 -10.015 1.00 82.56 138 LEU A C 1
ATOM 1110 O O . LEU A 1 138 ? 0.098 -0.017 -10.851 1.00 82.56 138 LEU A O 1
ATOM 1114 N N . TYR A 1 139 ? -0.523 -1.358 -9.156 1.00 82.62 139 TYR A N 1
ATOM 1115 C CA . TYR A 1 139 ? 0.705 -2.162 -9.147 1.00 82.62 139 TYR A CA 1
ATOM 1116 C C . TYR A 1 139 ? 0.926 -2.865 -10.493 1.00 82.62 139 TYR A C 1
ATOM 1118 O O . TYR A 1 139 ? 2.045 -2.893 -11.003 1.00 82.62 139 TYR A O 1
ATOM 1126 N N . GLY A 1 140 ? -0.144 -3.405 -11.084 1.00 83.12 140 GLY A N 1
ATOM 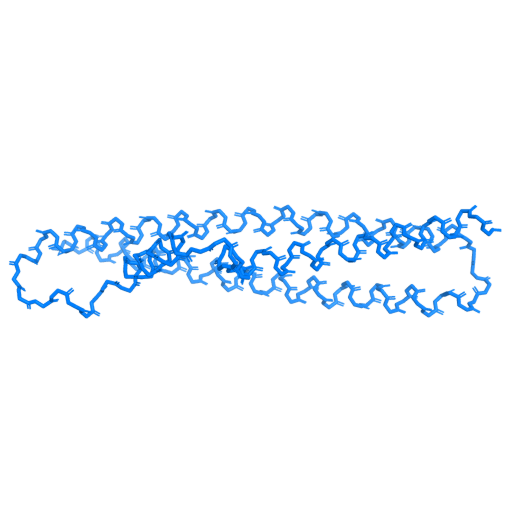1127 C CA . GLY A 1 140 ? -0.108 -4.055 -12.391 1.00 83.12 140 GLY A CA 1
ATOM 1128 C C . GLY A 1 140 ? 0.270 -3.096 -13.519 1.00 83.12 140 GLY A C 1
ATOM 1129 O O . GLY A 1 140 ? 1.120 -3.433 -14.336 1.00 83.12 140 GLY A O 1
ATOM 1130 N N . LEU A 1 141 ? -0.297 -1.887 -13.537 1.00 85.94 141 LEU A N 1
ATOM 1131 C CA . LEU A 1 141 ? 0.026 -0.863 -14.532 1.00 85.94 141 LEU A CA 1
ATOM 1132 C C . LEU A 1 141 ? 1.498 -0.455 -14.460 1.00 85.94 141 LEU A C 1
ATOM 1134 O O . LEU A 1 141 ? 2.173 -0.469 -15.485 1.00 85.94 141 LEU A O 1
ATOM 1138 N N . PHE A 1 142 ? 2.026 -0.152 -13.271 1.00 85.31 142 PHE A N 1
ATOM 1139 C CA . PHE A 1 142 ? 3.442 0.207 -13.131 1.00 85.31 142 PHE A CA 1
ATOM 1140 C C . PHE A 1 142 ? 4.383 -0.951 -13.486 1.00 85.31 142 PHE A C 1
ATOM 1142 O O . PHE A 1 142 ? 5.416 -0.723 -14.118 1.00 85.31 142 PHE A O 1
ATOM 1149 N N . ALA A 1 143 ? 4.016 -2.192 -13.154 1.00 84.06 143 ALA A N 1
ATOM 1150 C CA . ALA A 1 143 ? 4.778 -3.370 -13.561 1.00 84.06 143 ALA A CA 1
ATOM 1151 C C . ALA A 1 143 ? 4.774 -3.571 -15.087 1.00 84.06 143 ALA A C 1
ATOM 1153 O O . ALA A 1 143 ? 5.819 -3.865 -15.666 1.00 84.06 143 ALA A O 1
ATOM 1154 N N . LEU A 1 144 ? 3.629 -3.369 -15.749 1.00 87.19 144 LEU A N 1
ATOM 1155 C CA . LEU A 1 144 ? 3.515 -3.451 -17.208 1.00 87.19 144 LEU A CA 1
ATOM 1156 C C . LEU A 1 144 ? 4.308 -2.345 -17.901 1.00 87.19 144 LEU A C 1
ATOM 1158 O O . LEU A 1 144 ? 5.023 -2.634 -18.852 1.00 87.19 144 LEU A O 1
ATOM 1162 N N . ILE A 1 145 ? 4.240 -1.108 -17.403 1.00 84.69 145 ILE A N 1
ATOM 1163 C CA . ILE A 1 145 ? 5.046 0.006 -17.919 1.00 84.69 145 ILE A CA 1
ATOM 1164 C C . ILE A 1 145 ? 6.539 -0.342 -17.830 1.00 84.69 145 ILE A C 1
ATOM 1166 O O . ILE A 1 145 ? 7.258 -0.205 -18.818 1.00 84.69 145 ILE A O 1
ATOM 1170 N N . GLY A 1 146 ? 6.998 -0.862 -16.686 1.00 80.50 146 GLY A N 1
ATOM 1171 C CA . GLY A 1 146 ? 8.385 -1.308 -16.517 1.00 80.50 146 GLY A CA 1
ATOM 1172 C C . GLY A 1 146 ? 8.789 -2.420 -17.494 1.00 80.50 146 GLY A C 1
ATOM 1173 O O . GLY A 1 146 ? 9.864 -2.351 -18.091 1.00 80.50 146 GLY A O 1
ATOM 1174 N N . LEU A 1 147 ? 7.917 -3.412 -17.711 1.00 82.62 147 LEU A N 1
ATOM 1175 C CA . LEU A 1 147 ? 8.152 -4.509 -18.659 1.00 82.62 147 LEU A CA 1
ATOM 1176 C C . LEU A 1 147 ? 8.190 -4.038 -20.115 1.00 82.62 147 LEU A C 1
ATOM 1178 O O . LEU A 1 147 ? 9.098 -4.423 -20.846 1.00 82.62 147 LEU A O 1
ATOM 1182 N N . VAL A 1 148 ? 7.246 -3.192 -20.533 1.00 85.56 148 VAL A N 1
ATOM 1183 C CA . VAL A 1 148 ? 7.193 -2.642 -21.897 1.00 85.56 148 VAL A CA 1
ATOM 1184 C C . VAL A 1 148 ? 8.466 -1.860 -22.203 1.00 85.56 148 VAL A C 1
ATOM 1186 O O . VAL A 1 148 ? 9.051 -2.043 -23.267 1.00 85.56 148 VAL A O 1
ATOM 1189 N N . ILE A 1 149 ? 8.947 -1.050 -21.257 1.00 79.31 149 ILE A N 1
ATOM 1190 C CA . ILE A 1 149 ? 10.185 -0.281 -21.433 1.00 79.31 149 ILE A CA 1
ATOM 1191 C C . ILE A 1 149 ? 11.412 -1.197 -21.471 1.00 79.31 149 ILE A C 1
ATOM 1193 O O . ILE A 1 149 ? 12.331 -0.962 -22.256 1.00 79.31 149 ILE A O 1
ATOM 1197 N N . CYS A 1 150 ? 11.428 -2.262 -20.668 1.00 78.62 150 CYS A N 1
ATOM 1198 C CA . CYS A 1 150 ? 12.493 -3.259 -20.723 1.00 78.62 150 CYS A CA 1
ATOM 1199 C C . CYS A 1 150 ? 12.541 -3.956 -22.091 1.00 78.62 150 CYS A C 1
ATOM 1201 O O . CYS A 1 150 ? 13.617 -4.080 -22.666 1.00 78.62 150 CYS A O 1
ATOM 1203 N N . ILE A 1 151 ? 11.388 -4.366 -22.633 1.00 82.00 151 ILE A N 1
ATOM 1204 C CA . ILE A 1 151 ? 11.294 -5.010 -23.952 1.00 82.00 151 ILE A CA 1
ATOM 1205 C C . ILE A 1 151 ? 11.708 -4.036 -25.057 1.00 82.00 151 ILE A C 1
ATOM 1207 O O . ILE A 1 151 ? 12.510 -4.398 -25.911 1.00 82.00 151 ILE A O 1
ATOM 1211 N N . ALA A 1 152 ? 11.216 -2.795 -25.013 1.00 79.81 152 ALA A N 1
ATOM 1212 C CA . ALA A 1 152 ? 11.596 -1.756 -25.966 1.00 79.81 152 ALA A CA 1
ATOM 1213 C C . ALA A 1 152 ? 13.109 -1.494 -25.950 1.00 79.81 152 ALA A C 1
ATOM 1215 O O . ALA A 1 152 ? 13.713 -1.354 -27.004 1.00 79.81 152 ALA A O 1
ATOM 1216 N N . SER A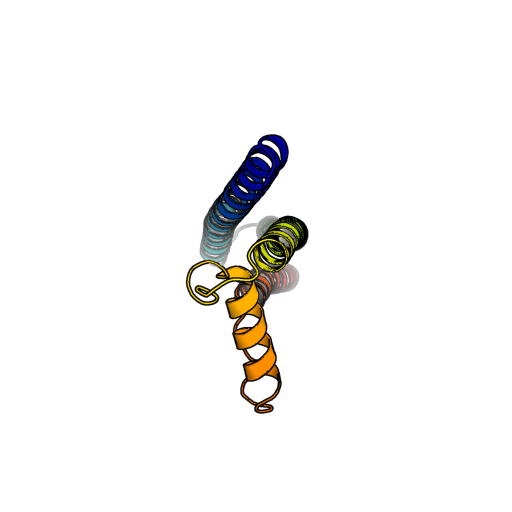 1 153 ? 13.732 -1.505 -24.767 1.00 76.69 153 SER A N 1
ATOM 1217 C CA . SER A 1 153 ? 15.182 -1.315 -24.641 1.00 76.69 153 SER A CA 1
ATOM 1218 C C . SER A 1 153 ? 15.981 -2.484 -25.223 1.00 76.69 153 SER A C 1
ATOM 1220 O O . SER A 1 153 ? 17.075 -2.264 -25.716 1.00 76.69 153 SER A O 1
ATOM 1222 N N . ILE A 1 154 ? 15.473 -3.719 -25.160 1.00 75.50 154 ILE A N 1
ATOM 1223 C CA . ILE A 1 154 ? 16.151 -4.900 -25.730 1.00 75.50 154 ILE A CA 1
ATOM 1224 C C . ILE A 1 154 ? 16.041 -4.929 -27.265 1.00 75.50 154 ILE A C 1
ATOM 1226 O O . ILE A 1 154 ? 16.884 -5.535 -27.922 1.00 75.50 154 ILE A O 1
ATOM 1230 N N . LEU A 1 155 ? 14.988 -4.323 -27.823 1.00 74.00 155 LEU A N 1
ATOM 1231 C CA . LEU A 1 155 ? 14.720 -4.308 -29.263 1.00 74.00 155 LEU A CA 1
ATOM 1232 C C . LEU A 1 155 ? 15.472 -3.188 -30.013 1.00 74.00 155 LEU A C 1
ATOM 1234 O O . LEU A 1 155 ? 15.663 -3.311 -31.221 1.00 74.00 155 LEU A O 1
ATOM 1238 N N . GLU A 1 156 ? 15.867 -2.120 -29.313 1.00 61.78 156 GLU A N 1
ATOM 1239 C CA . GLU A 1 156 ? 16.780 -1.062 -29.793 1.00 61.78 156 GLU A CA 1
ATOM 1240 C C . GLU A 1 156 ? 18.257 -1.439 -29.624 1.00 61.78 156 GLU A C 1
ATOM 1242 O O . GLU A 1 156 ? 19.026 -1.178 -30.575 1.00 61.78 156 GLU A O 1
#